Protein AF-A0A9E5L2V9-F1 (afdb_mo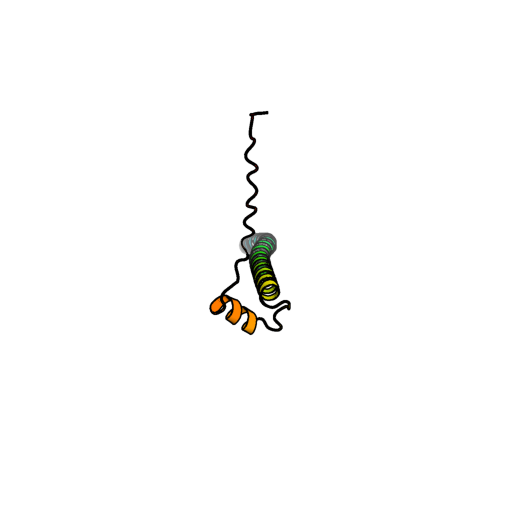nomer)

Sequence (99 aa):
MSARNILIIRIILGIVSILLAYSIYRIIMEPIEYERIKIERYEKVIENLDLLREAQLTHKEAYGYYASDIDYLEDFIAYDSVNVVVRKDSSFSYYNRLY

Structure (mmCIF, N/CA/C/O backbone):
data_AF-A0A9E5L2V9-F1
#
_entry.id   AF-A0A9E5L2V9-F1
#
loop_
_atom_site.group_PDB
_atom_site.id
_atom_site.type_symbol
_atom_site.label_atom_id
_atom_site.label_alt_id
_atom_site.label_comp_id
_atom_site.label_asym_id
_atom_site.label_entity_id
_atom_site.label_seq_id
_atom_site.pdbx_PDB_ins_code
_atom_site.Cartn_x
_atom_site.Cartn_y
_atom_site.Cartn_z
_atom_site.occupancy
_atom_site.B_iso_or_equiv
_atom_site.auth_seq_id
_atom_site.auth_comp_id
_atom_site.auth_asym_id
_atom_site.auth_atom_id
_atom_site.pdbx_PDB_model_num
ATOM 1 N N . MET A 1 1 ? 34.583 -8.068 -46.143 1.00 63.09 1 MET A N 1
ATOM 2 C CA . MET A 1 1 ? 33.189 -7.687 -45.805 1.00 63.09 1 MET A CA 1
ATOM 3 C C . MET A 1 1 ? 32.814 -6.447 -46.604 1.00 63.09 1 MET A C 1
ATOM 5 O O . MET A 1 1 ? 33.591 -5.505 -46.607 1.00 63.09 1 MET A O 1
ATOM 9 N N . SER A 1 2 ? 31.681 -6.451 -47.312 1.00 80.38 2 SER A N 1
ATOM 10 C CA . SER A 1 2 ? 31.219 -5.286 -48.089 1.00 80.38 2 SER A CA 1
ATOM 11 C C . SER A 1 2 ? 30.715 -4.167 -47.165 1.00 80.38 2 SER A C 1
ATOM 13 O O . SER A 1 2 ? 30.138 -4.459 -46.115 1.00 80.38 2 SER A O 1
ATOM 15 N N . ALA A 1 3 ? 30.882 -2.901 -47.569 1.00 84.81 3 ALA A N 1
ATOM 16 C CA . ALA A 1 3 ? 30.433 -1.714 -46.827 1.00 84.81 3 ALA A CA 1
ATOM 17 C C . ALA A 1 3 ? 28.943 -1.772 -46.427 1.00 84.81 3 ALA A C 1
ATOM 19 O O . ALA A 1 3 ? 28.565 -1.321 -45.347 1.00 84.81 3 ALA A O 1
ATOM 20 N N . ARG A 1 4 ? 28.110 -2.424 -47.249 1.00 87.88 4 ARG A N 1
ATOM 21 C CA . ARG A 1 4 ? 26.688 -2.667 -46.965 1.00 87.88 4 ARG A CA 1
ATOM 22 C C . ARG A 1 4 ? 26.468 -3.517 -45.708 1.00 87.88 4 ARG A C 1
ATOM 24 O O . ARG A 1 4 ? 25.596 -3.208 -44.905 1.00 87.88 4 ARG A O 1
ATOM 31 N N . ASN A 1 5 ? 27.277 -4.556 -45.503 1.00 90.81 5 ASN A N 1
ATOM 32 C CA . ASN A 1 5 ? 27.132 -5.457 -44.355 1.00 90.81 5 ASN A CA 1
ATOM 33 C C . ASN A 1 5 ? 27.540 -4.754 -43.051 1.00 90.81 5 ASN A C 1
ATOM 35 O O . ASN A 1 5 ? 26.937 -4.986 -42.009 1.00 90.81 5 ASN A O 1
ATOM 39 N N . ILE A 1 6 ? 28.529 -3.857 -43.118 1.00 91.69 6 ILE A N 1
ATOM 40 C CA . ILE A 1 6 ? 28.977 -3.057 -41.969 1.00 91.69 6 ILE A CA 1
ATOM 41 C C . ILE A 1 6 ? 27.886 -2.063 -41.543 1.00 91.69 6 ILE A C 1
ATOM 43 O O . ILE A 1 6 ? 27.651 -1.897 -40.348 1.00 91.69 6 ILE A O 1
ATOM 47 N N . LEU A 1 7 ? 27.184 -1.438 -42.497 1.00 92.25 7 LEU A N 1
ATOM 48 C CA . LEU A 1 7 ? 26.057 -0.543 -42.201 1.00 92.25 7 LEU A CA 1
ATOM 49 C C . LEU A 1 7 ? 24.910 -1.264 -41.484 1.00 92.25 7 LEU A C 1
ATOM 51 O O . LEU A 1 7 ? 24.420 -0.768 -40.473 1.00 92.25 7 LEU A O 1
ATOM 55 N N . ILE A 1 8 ? 24.524 -2.449 -41.962 1.00 93.81 8 ILE A N 1
ATOM 56 C CA . ILE A 1 8 ? 23.441 -3.239 -41.357 1.00 93.81 8 ILE A CA 1
ATOM 57 C C . ILE A 1 8 ? 23.785 -3.621 -39.911 1.00 93.81 8 ILE A C 1
ATOM 59 O O . ILE A 1 8 ? 22.967 -3.433 -39.014 1.00 93.81 8 ILE A O 1
ATOM 63 N N . ILE A 1 9 ? 25.015 -4.086 -39.664 1.00 94.38 9 ILE A N 1
ATOM 64 C CA . ILE A 1 9 ? 25.469 -4.454 -38.314 1.00 94.38 9 ILE A CA 1
ATOM 65 C C . ILE A 1 9 ? 25.430 -3.247 -37.367 1.00 94.38 9 ILE A C 1
ATOM 67 O O . ILE A 1 9 ? 24.975 -3.383 -36.236 1.00 94.38 9 ILE A O 1
ATOM 71 N N . ARG A 1 10 ? 25.852 -2.057 -37.820 1.00 94.25 10 ARG A N 1
ATOM 72 C CA . ARG A 1 10 ? 25.812 -0.828 -37.005 1.00 94.25 10 ARG A CA 1
ATOM 73 C C . ARG A 1 10 ? 24.390 -0.429 -36.619 1.00 94.25 10 ARG A C 1
ATOM 75 O O . ARG A 1 10 ? 24.162 -0.059 -35.473 1.00 94.25 10 ARG A O 1
ATOM 82 N N . ILE A 1 11 ? 23.448 -0.522 -37.557 1.00 95.50 11 ILE A N 1
ATOM 83 C CA . ILE A 1 11 ? 22.037 -0.198 -37.304 1.00 95.50 11 ILE A CA 1
ATOM 84 C C . ILE A 1 11 ? 21.445 -1.176 -36.284 1.00 95.50 11 ILE A C 1
ATOM 86 O O . ILE A 1 11 ? 20.825 -0.745 -35.315 1.00 95.50 11 ILE A O 1
ATOM 90 N N . ILE A 1 12 ? 21.688 -2.478 -36.458 1.00 96.56 12 ILE A N 1
ATOM 91 C CA . ILE A 1 12 ? 21.207 -3.505 -35.525 1.00 96.56 12 ILE 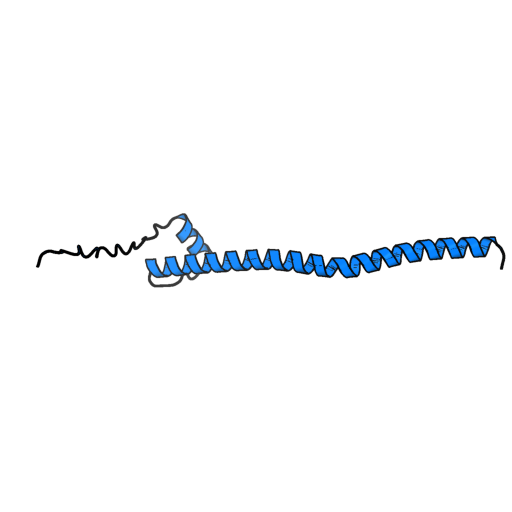A CA 1
ATOM 92 C C . ILE A 1 12 ? 21.804 -3.292 -34.132 1.00 96.56 12 ILE A C 1
ATOM 94 O O . ILE A 1 12 ? 21.060 -3.286 -33.154 1.00 96.56 12 ILE A O 1
ATOM 98 N N . LEU A 1 13 ? 23.116 -3.052 -34.026 1.00 95.31 13 LEU A N 1
ATOM 99 C CA . LEU A 1 13 ? 23.746 -2.757 -32.736 1.00 95.31 13 LEU A CA 1
ATOM 100 C C . LEU A 1 13 ? 23.151 -1.508 -32.077 1.00 95.31 13 LEU A C 1
ATOM 102 O O . LEU A 1 13 ? 22.951 -1.500 -30.865 1.00 95.31 13 LEU A O 1
ATOM 106 N N . GLY A 1 14 ? 22.853 -0.467 -32.858 1.00 96.31 14 GLY A N 1
ATOM 107 C CA . GLY A 1 14 ? 22.213 0.747 -32.353 1.00 96.31 14 GLY A CA 1
ATOM 108 C C . GLY A 1 14 ? 20.837 0.466 -31.748 1.00 96.31 14 GLY A C 1
ATOM 109 O O . GLY A 1 14 ? 20.558 0.894 -30.631 1.00 96.31 14 GLY A O 1
ATOM 110 N N . ILE A 1 15 ? 20.009 -0.317 -32.443 1.00 96.94 15 ILE A N 1
ATOM 111 C CA . ILE A 1 15 ? 18.679 -0.711 -31.955 1.00 96.94 15 ILE A CA 1
ATOM 112 C C . ILE A 1 15 ? 18.797 -1.554 -30.680 1.00 96.94 15 ILE A C 1
ATOM 114 O O . ILE A 1 15 ? 18.114 -1.278 -29.695 1.00 96.94 15 ILE A O 1
ATOM 118 N N . VAL A 1 16 ? 19.693 -2.546 -30.667 1.00 97.50 16 VAL A N 1
ATOM 119 C CA . VAL A 1 16 ? 19.929 -3.395 -29.488 1.00 97.50 16 VAL A CA 1
ATOM 120 C C . VAL A 1 16 ? 20.398 -2.560 -28.295 1.00 97.50 16 VAL A C 1
ATOM 122 O O . VAL A 1 16 ? 19.914 -2.763 -27.186 1.00 97.50 16 VAL A O 1
ATOM 125 N N . SER A 1 17 ? 21.276 -1.579 -28.511 1.00 96.38 17 SER A N 1
ATOM 126 C CA . SER A 1 17 ? 21.747 -0.676 -27.456 1.00 96.38 17 SER A CA 1
ATOM 127 C C . SER A 1 17 ? 20.599 0.111 -26.809 1.00 96.38 17 SER A C 1
ATOM 129 O O . SER A 1 17 ? 20.494 0.160 -25.585 1.00 96.38 17 SER A O 1
ATOM 131 N N . ILE A 1 18 ? 19.680 0.656 -27.616 1.00 97.12 18 ILE A N 1
ATOM 132 C CA . ILE A 1 18 ? 18.504 1.386 -27.115 1.00 97.12 18 ILE A CA 1
ATOM 133 C C . ILE A 1 18 ? 17.579 0.458 -26.312 1.00 97.12 18 ILE A C 1
ATOM 135 O O . ILE A 1 18 ? 17.115 0.828 -25.233 1.00 97.12 18 ILE A O 1
ATOM 139 N N . LEU A 1 19 ? 17.339 -0.764 -26.799 1.00 97.56 19 LEU A N 1
ATOM 140 C CA . LEU A 1 19 ? 16.516 -1.755 -26.096 1.00 97.56 19 LEU A CA 1
ATOM 141 C C . LEU A 1 19 ? 17.120 -2.170 -24.749 1.00 97.56 19 LEU A C 1
ATOM 143 O O . LEU A 1 19 ? 16.394 -2.315 -23.762 1.00 97.56 19 LEU A O 1
ATOM 147 N N . LEU A 1 20 ? 18.442 -2.334 -24.692 1.00 96.56 20 LEU A N 1
ATOM 148 C CA . LEU A 1 20 ? 19.151 -2.648 -23.454 1.00 96.56 20 LEU A CA 1
ATOM 149 C C . LEU A 1 20 ? 19.099 -1.475 -22.471 1.00 96.56 20 LEU A C 1
ATOM 151 O O . LEU A 1 20 ? 18.826 -1.693 -21.293 1.00 96.56 20 LEU A O 1
ATOM 155 N 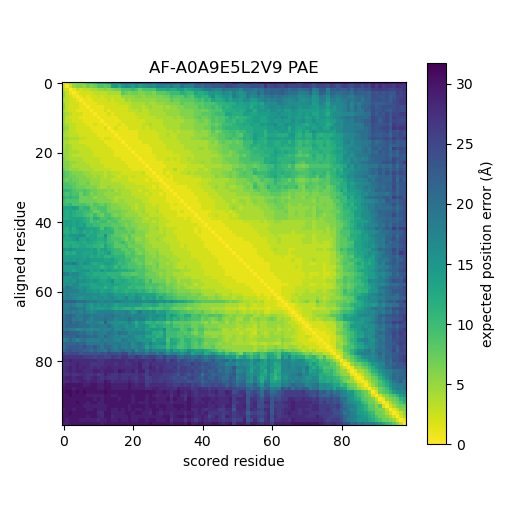N . ALA A 1 21 ? 19.271 -0.237 -22.943 1.00 96.94 21 ALA A N 1
ATOM 156 C CA . ALA A 1 21 ? 19.138 0.953 -22.104 1.00 96.94 21 ALA A CA 1
ATOM 157 C C . ALA A 1 21 ? 17.737 1.057 -21.474 1.00 96.94 21 ALA A C 1
ATOM 159 O O . ALA A 1 21 ? 17.617 1.280 -20.269 1.00 96.94 21 ALA A O 1
ATOM 160 N N . TYR A 1 22 ? 16.681 0.818 -22.259 1.00 96.75 22 TYR A N 1
ATOM 161 C CA . TYR A 1 22 ? 15.310 0.780 -21.742 1.00 96.75 22 TYR A CA 1
ATOM 162 C C . TYR A 1 22 ? 15.100 -0.357 -20.731 1.00 96.75 22 TYR A C 1
ATOM 164 O O . TYR A 1 22 ? 14.489 -0.154 -19.682 1.00 96.75 22 TYR A O 1
ATOM 172 N N . SER A 1 23 ? 15.644 -1.543 -21.013 1.00 96.12 23 SER A N 1
ATOM 173 C CA . SER A 1 23 ? 15.559 -2.694 -20.106 1.00 96.12 23 SER A CA 1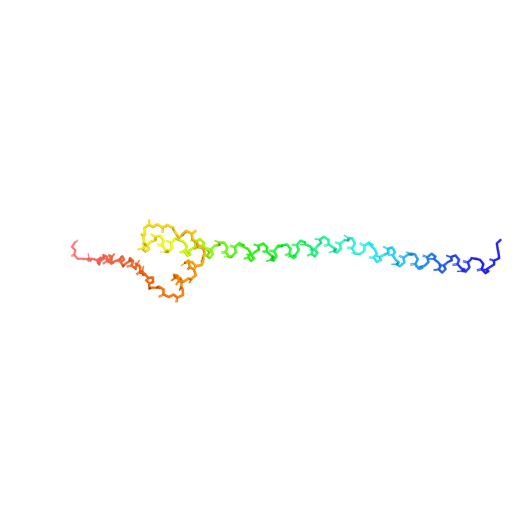
ATOM 174 C C . SER A 1 23 ? 16.212 -2.406 -18.750 1.00 96.12 23 SER A C 1
ATOM 176 O O . SER A 1 23 ? 15.616 -2.696 -17.717 1.00 96.12 23 SER A O 1
ATOM 178 N N . ILE A 1 24 ? 17.394 -1.781 -18.737 1.00 95.19 24 ILE A N 1
ATOM 179 C CA . ILE A 1 24 ? 18.092 -1.397 -17.499 1.00 95.19 24 ILE A CA 1
ATOM 180 C C . ILE A 1 24 ? 17.274 -0.370 -16.711 1.00 95.19 24 ILE A C 1
ATOM 182 O O . ILE A 1 24 ? 17.092 -0.535 -15.506 1.00 95.19 24 ILE A O 1
ATOM 186 N N . TYR A 1 25 ? 16.744 0.656 -17.386 1.00 95.56 25 TYR A N 1
ATOM 187 C CA . TYR A 1 25 ? 15.880 1.650 -16.746 1.00 95.56 25 TYR A CA 1
ATOM 188 C C . TYR A 1 25 ? 14.683 0.988 -16.056 1.00 95.56 25 TYR A C 1
ATOM 190 O O . TYR A 1 25 ? 14.412 1.259 -14.887 1.00 95.56 25 TYR A O 1
ATOM 198 N N . ARG A 1 26 ? 14.001 0.074 -16.755 1.00 95.25 26 ARG A N 1
ATOM 199 C CA . ARG A 1 26 ? 12.842 -0.632 -16.207 1.00 95.25 26 ARG A CA 1
ATOM 200 C C . ARG A 1 26 ? 13.206 -1.485 -14.992 1.00 95.25 26 ARG A C 1
ATOM 202 O O . ARG A 1 26 ? 12.507 -1.404 -13.992 1.00 95.25 26 ARG A O 1
ATOM 209 N N . ILE A 1 27 ? 14.296 -2.252 -15.059 1.00 94.31 27 ILE A N 1
ATOM 210 C CA . ILE A 1 27 ? 14.749 -3.113 -13.952 1.00 94.31 27 ILE A CA 1
ATOM 211 C C . ILE A 1 27 ? 15.015 -2.301 -12.679 1.00 94.31 27 ILE A C 1
ATOM 213 O O . ILE A 1 27 ? 14.731 -2.780 -11.587 1.00 94.31 27 ILE A O 1
ATOM 217 N N . ILE A 1 28 ? 15.543 -1.081 -12.805 1.00 92.44 28 ILE A N 1
ATOM 218 C CA . ILE A 1 28 ? 15.798 -0.203 -11.655 1.00 92.44 28 ILE A CA 1
ATOM 219 C C . ILE A 1 28 ? 14.499 0.440 -11.152 1.00 92.44 28 ILE A C 1
ATOM 221 O O . ILE A 1 28 ? 14.291 0.532 -9.947 1.00 92.44 28 ILE A O 1
ATOM 225 N N . MET A 1 29 ? 13.624 0.887 -12.056 1.00 94.31 29 MET A N 1
ATOM 226 C CA . MET A 1 29 ? 12.410 1.621 -11.686 1.00 94.31 29 MET A CA 1
ATOM 227 C C . MET A 1 29 ? 11.313 0.723 -11.092 1.00 94.31 29 MET A C 1
ATOM 229 O O . MET A 1 29 ? 10.579 1.144 -10.203 1.00 94.31 29 MET A O 1
ATOM 233 N N . GLU A 1 30 ? 11.197 -0.516 -11.566 1.00 93.75 30 GLU A N 1
ATOM 234 C CA . GLU A 1 30 ? 10.174 -1.474 -11.137 1.00 93.75 30 GLU A CA 1
ATOM 235 C C . GLU A 1 30 ? 10.159 -1.751 -9.617 1.00 93.75 30 GLU A C 1
ATOM 237 O O . GLU A 1 30 ? 9.089 -1.617 -9.017 1.00 93.75 30 GLU A O 1
ATOM 242 N N . PRO A 1 31 ? 11.286 -2.068 -8.945 1.00 92.69 31 PRO A N 1
ATOM 243 C CA . PRO A 1 31 ? 11.288 -2.265 -7.495 1.00 92.69 31 PRO A CA 1
ATOM 244 C C . PRO A 1 31 ? 10.965 -0.981 -6.722 1.00 92.69 31 PRO A C 1
ATOM 246 O O . PRO A 1 31 ? 10.276 -1.053 -5.710 1.00 92.69 31 PRO A O 1
ATOM 249 N N . ILE A 1 32 ? 11.398 0.188 -7.211 1.00 91.50 32 ILE A N 1
ATOM 250 C CA . ILE A 1 32 ? 11.128 1.487 -6.570 1.00 91.50 32 ILE A CA 1
ATOM 251 C C . ILE A 1 32 ? 9.622 1.763 -6.554 1.00 91.50 32 ILE A C 1
ATOM 253 O O . ILE A 1 32 ? 9.050 2.116 -5.523 1.00 91.50 32 ILE A O 1
ATOM 257 N N . GLU A 1 33 ? 8.963 1.567 -7.694 1.00 92.88 33 GLU A N 1
ATOM 258 C CA . GLU A 1 33 ? 7.521 1.773 -7.804 1.00 92.88 33 GLU A CA 1
ATOM 259 C C . GLU A 1 33 ? 6.741 0.733 -6.989 1.00 92.88 33 GLU A C 1
ATOM 261 O O . GLU A 1 33 ? 5.748 1.065 -6.338 1.00 92.88 33 GLU A O 1
ATOM 266 N N . TYR A 1 34 ? 7.217 -0.515 -6.954 1.00 92.88 34 TYR A N 1
ATOM 267 C CA . TYR A 1 34 ? 6.627 -1.552 -6.115 1.00 92.88 34 TYR A CA 1
ATOM 268 C C . TYR A 1 34 ? 6.710 -1.207 -4.624 1.00 92.88 34 TYR A C 1
ATOM 270 O O . TYR A 1 34 ? 5.714 -1.346 -3.914 1.00 92.88 34 TYR A O 1
ATOM 278 N N . GLU A 1 35 ? 7.859 -0.731 -4.141 1.00 93.19 35 GLU A N 1
ATOM 279 C CA . GLU A 1 35 ? 8.016 -0.293 -2.752 1.00 93.19 35 GLU A CA 1
ATOM 280 C C . GLU A 1 35 ? 7.108 0.891 -2.421 1.00 93.19 35 GLU A C 1
ATOM 282 O O . GLU A 1 35 ? 6.438 0.866 -1.389 1.00 93.19 35 GLU A O 1
ATOM 287 N N . ARG A 1 36 ? 7.001 1.878 -3.318 1.00 92.12 36 ARG A N 1
ATOM 288 C CA . ARG A 1 36 ? 6.102 3.027 -3.146 1.00 92.12 36 ARG A CA 1
ATOM 289 C C . ARG A 1 36 ? 4.643 2.588 -2.998 1.00 92.12 36 ARG A C 1
ATOM 291 O O . ARG A 1 36 ? 3.973 2.975 -2.044 1.00 92.12 36 ARG A O 1
ATOM 298 N N . ILE A 1 37 ? 4.166 1.739 -3.911 1.00 93.12 37 ILE A N 1
ATOM 299 C CA . ILE A 1 37 ? 2.798 1.199 -3.878 1.00 93.12 37 ILE A CA 1
ATOM 300 C C . ILE A 1 37 ? 2.587 0.331 -2.635 1.00 93.12 37 ILE A C 1
ATOM 302 O O . ILE A 1 37 ? 1.503 0.330 -2.049 1.00 93.12 37 ILE A O 1
ATOM 306 N N . LYS A 1 38 ? 3.604 -0.434 -2.231 1.00 93.00 38 LYS A N 1
ATOM 307 C CA . LYS A 1 38 ? 3.550 -1.250 -1.022 1.00 93.00 38 LYS A CA 1
ATOM 308 C C . LYS A 1 38 ? 3.350 -0.364 0.203 1.00 93.00 38 LYS A C 1
ATOM 310 O O . LYS A 1 38 ? 2.427 -0.629 0.958 1.00 93.00 38 LYS A O 1
ATOM 315 N N . ILE A 1 39 ? 4.154 0.682 0.382 1.00 93.25 39 ILE A N 1
ATOM 316 C CA . ILE A 1 39 ? 4.029 1.604 1.521 1.00 93.25 39 ILE A CA 1
ATOM 317 C C . ILE A 1 39 ? 2.614 2.191 1.574 1.00 93.25 39 ILE A C 1
ATOM 319 O O . ILE A 1 39 ? 1.940 2.035 2.587 1.00 93.25 39 ILE A O 1
ATOM 323 N N . GLU A 1 40 ? 2.118 2.722 0.455 1.00 93.25 40 GLU A N 1
ATOM 324 C CA . GLU A 1 40 ? 0.776 3.317 0.356 1.00 93.25 40 GLU A CA 1
ATOM 325 C C . GLU A 1 40 ? -0.342 2.334 0.760 1.00 93.25 40 GLU A C 1
ATOM 327 O O . GLU A 1 40 ? -1.265 2.669 1.504 1.00 93.25 40 GLU A O 1
ATOM 332 N N . ARG A 1 41 ? -0.258 1.073 0.315 1.00 93.56 41 ARG A N 1
ATOM 333 C CA . ARG A 1 41 ? -1.240 0.042 0.693 1.00 93.56 41 ARG A CA 1
ATOM 334 C C . ARG A 1 41 ? -1.127 -0.365 2.156 1.00 93.56 41 ARG A C 1
ATOM 336 O O . ARG A 1 41 ? -2.149 -0.632 2.780 1.00 93.56 41 ARG A O 1
ATOM 343 N N . TYR A 1 42 ? 0.091 -0.462 2.680 1.00 93.75 42 TYR A N 1
ATOM 344 C CA . TYR A 1 42 ? 0.318 -0.841 4.071 1.00 93.75 42 TYR A CA 1
ATOM 345 C C . TYR A 1 42 ? -0.189 0.240 5.022 1.00 93.75 42 TYR A C 1
ATOM 347 O O . TYR A 1 42 ? -0.861 -0.105 5.987 1.00 93.75 42 TYR A O 1
ATOM 355 N N . GLU A 1 43 ? 0.052 1.518 4.72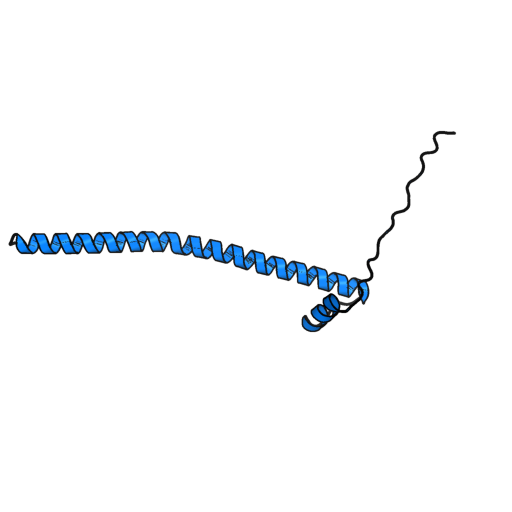4 1.00 94.62 43 GLU A N 1
ATOM 356 C CA . GLU A 1 43 ? -0.483 2.644 5.499 1.00 94.62 43 GLU A CA 1
ATOM 357 C C . GLU A 1 43 ? -2.009 2.581 5.588 1.00 94.62 43 GLU A C 1
ATOM 359 O O . GLU A 1 43 ? -2.559 2.594 6.686 1.00 94.62 43 GLU A O 1
ATOM 364 N N . LYS A 1 44 ? -2.690 2.374 4.455 1.00 94.44 44 LYS A N 1
ATOM 365 C CA . LYS A 1 44 ? -4.152 2.232 4.430 1.00 94.44 44 LYS A CA 1
ATOM 366 C C . LYS A 1 44 ? -4.660 1.038 5.245 1.00 94.44 44 LYS A C 1
ATOM 368 O O . LYS A 1 44 ? -5.710 1.111 5.877 1.00 94.44 44 LYS A O 1
ATOM 373 N N . VAL A 1 45 ? -3.950 -0.090 5.215 1.00 94.44 45 VAL A N 1
ATOM 374 C CA . VAL A 1 45 ? -4.324 -1.267 6.017 1.00 94.44 45 VAL A CA 1
ATOM 375 C C . VAL A 1 45 ? -4.111 -1.000 7.505 1.00 94.44 45 VAL A C 1
ATOM 377 O O . VAL A 1 45 ? -4.960 -1.387 8.301 1.00 94.44 45 VAL A O 1
ATOM 380 N N . ILE A 1 46 ? -3.016 -0.337 7.880 1.00 94.06 46 ILE A N 1
ATOM 381 C CA . ILE A 1 46 ? -2.734 0.038 9.271 1.00 94.06 46 ILE A CA 1
ATOM 382 C C . ILE A 1 46 ? -3.823 0.977 9.793 1.00 94.06 46 ILE A C 1
ATOM 384 O O . ILE A 1 46 ? -4.406 0.684 10.829 1.00 94.06 46 ILE A O 1
ATOM 388 N N . GLU A 1 47 ? -4.168 2.022 9.038 1.00 94.88 47 GLU A N 1
ATOM 389 C CA . GLU A 1 47 ? -5.241 2.958 9.396 1.00 94.88 47 GLU A CA 1
ATOM 390 C C . GLU A 1 47 ? -6.573 2.230 9.631 1.00 94.88 47 GLU A C 1
ATOM 392 O O . GLU A 1 47 ? -7.222 2.421 10.657 1.00 94.88 47 GLU A O 1
ATOM 397 N N . ASN A 1 48 ? -6.951 1.316 8.732 1.00 91.06 48 ASN A N 1
ATOM 398 C CA . ASN A 1 48 ? -8.168 0.522 8.898 1.00 91.06 48 ASN A CA 1
ATOM 399 C C . ASN A 1 48 ? -8.129 -0.375 10.148 1.00 91.06 48 ASN A C 1
ATOM 401 O O . ASN A 1 48 ? -9.153 -0.563 10.803 1.00 91.06 48 ASN A O 1
ATOM 405 N N . LEU A 1 49 ? -6.970 -0.956 10.474 1.00 93.44 49 LEU A N 1
ATOM 406 C CA . LEU A 1 49 ? -6.805 -1.790 11.668 1.00 93.44 49 LEU A CA 1
ATOM 407 C C . LEU A 1 49 ? -6.862 -0.963 12.957 1.00 93.44 49 LEU A C 1
ATOM 409 O O . LEU A 1 49 ? -7.428 -1.433 13.946 1.00 93.44 49 LEU A O 1
ATOM 413 N N . ASP A 1 50 ? -6.316 0.251 12.944 1.00 93.56 50 ASP A N 1
ATOM 414 C CA . ASP A 1 50 ? -6.387 1.177 14.073 1.00 93.56 50 ASP A CA 1
ATOM 415 C C . ASP A 1 50 ? -7.831 1.641 14.309 1.00 93.56 50 ASP A C 1
ATOM 417 O O . ASP A 1 50 ? -8.325 1.543 15.433 1.00 93.56 50 ASP A O 1
ATOM 421 N N . LEU A 1 51 ? -8.560 2.010 13.249 1.00 89.50 51 LEU A N 1
ATOM 422 C CA . LEU A 1 51 ? -9.988 2.343 13.332 1.00 89.50 51 LEU A CA 1
ATOM 423 C C . LEU A 1 51 ? -10.822 1.171 13.865 1.00 89.50 51 LEU A C 1
ATOM 425 O O . LEU A 1 51 ? -11.661 1.345 14.750 1.00 89.50 51 LEU A O 1
ATOM 429 N N . LEU A 1 52 ? -10.566 -0.045 13.370 1.00 90.88 52 LEU A N 1
ATOM 430 C CA . LEU A 1 52 ? -11.245 -1.250 13.844 1.00 90.88 52 LEU A CA 1
ATOM 431 C C . LEU A 1 52 ? -10.974 -1.496 15.335 1.00 90.88 52 LEU A C 1
ATOM 433 O O . LEU A 1 52 ? -11.879 -1.865 16.085 1.00 90.88 52 LEU A O 1
ATOM 437 N N . ARG A 1 53 ? -9.729 -1.289 15.775 1.00 91.06 53 ARG A N 1
ATOM 438 C CA . ARG A 1 53 ? -9.339 -1.418 17.179 1.00 91.06 53 ARG A CA 1
ATOM 439 C C . ARG A 1 53 ? -10.071 -0.407 18.054 1.00 91.06 53 ARG A C 1
ATOM 441 O O . ARG A 1 53 ? -10.565 -0.796 19.110 1.00 91.06 53 ARG A O 1
ATOM 448 N N . GLU A 1 54 ? -10.121 0.858 17.650 1.00 90.38 54 GLU A N 1
ATOM 449 C CA . GLU A 1 54 ? -10.827 1.904 18.394 1.00 90.38 54 GLU A CA 1
ATOM 450 C C . GLU A 1 54 ? -12.315 1.583 18.515 1.00 90.38 54 GLU A C 1
ATOM 452 O O . GLU A 1 54 ? -12.839 1.545 19.627 1.00 90.38 54 GLU A O 1
ATOM 457 N N . ALA A 1 55 ? -12.964 1.214 17.410 1.00 88.38 55 ALA A N 1
ATOM 458 C CA . ALA A 1 55 ? -14.367 0.819 17.410 1.00 88.38 55 ALA A CA 1
ATOM 459 C C . ALA A 1 55 ? -14.646 -0.364 18.355 1.00 88.38 55 ALA A C 1
ATOM 461 O O . ALA A 1 55 ? -15.596 -0.336 19.139 1.00 88.38 55 ALA A O 1
ATOM 462 N N . GLN A 1 56 ? -13.790 -1.389 18.339 1.00 89.38 56 GLN A N 1
ATOM 463 C CA . GLN A 1 56 ? -13.897 -2.542 19.237 1.00 89.38 56 GLN A CA 1
ATOM 464 C C . GLN A 1 56 ? -13.691 -2.172 20.713 1.00 89.38 56 GLN A C 1
ATOM 466 O O . GLN A 1 56 ? -14.351 -2.733 21.592 1.00 89.38 56 GLN A O 1
ATOM 471 N N . LEU A 1 57 ? -12.784 -1.236 21.012 1.00 90.62 57 LEU A N 1
ATOM 472 C CA . LEU A 1 57 ? -12.597 -0.722 22.370 1.00 90.62 57 LEU A CA 1
ATOM 473 C C . LEU A 1 57 ? -13.830 0.051 22.838 1.00 90.62 57 LEU A C 1
ATOM 475 O O . LEU A 1 57 ? -14.317 -0.224 23.930 1.00 90.62 57 LEU A O 1
ATOM 479 N N . THR A 1 58 ? -14.381 0.931 22.002 1.00 86.75 58 THR A N 1
ATOM 480 C CA . THR A 1 58 ? -15.609 1.676 22.304 1.00 86.75 58 THR A CA 1
ATOM 481 C C . THR A 1 58 ? -16.800 0.744 22.527 1.00 86.75 58 THR A C 1
ATOM 483 O O . THR A 1 58 ? -17.531 0.904 23.503 1.00 86.75 58 THR A O 1
ATOM 486 N N . HIS A 1 59 ? -16.965 -0.285 21.689 1.00 87.81 59 HIS A N 1
ATOM 487 C CA . HIS A 1 59 ? -18.003 -1.298 21.884 1.00 87.81 59 HIS A CA 1
ATOM 488 C C . HIS A 1 59 ? -17.839 -2.016 23.232 1.00 87.81 59 HIS A C 1
ATOM 490 O O . HIS A 1 59 ? -18.797 -2.191 23.986 1.00 87.81 59 HIS A O 1
ATOM 496 N N . LYS A 1 60 ?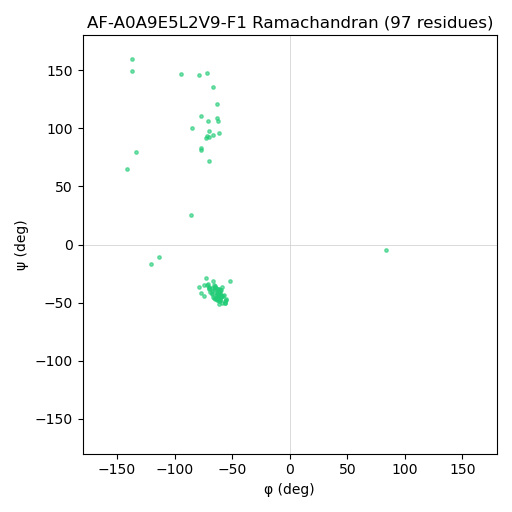 -16.606 -2.393 23.585 1.00 87.69 60 LYS A N 1
ATOM 497 C CA . LYS A 1 60 ? -16.316 -3.014 24.880 1.00 87.69 60 LYS A CA 1
ATOM 498 C C . LYS A 1 60 ? -16.559 -2.076 26.059 1.00 87.69 60 LYS A C 1
ATOM 500 O O . LYS A 1 60 ? -16.987 -2.550 27.106 1.00 87.69 60 LYS A O 1
ATOM 505 N N . GLU A 1 61 ? -16.290 -0.784 25.928 1.00 86.25 61 GLU A N 1
ATOM 506 C CA . GLU A 1 61 ? -16.600 0.197 26.973 1.00 86.25 61 GLU A CA 1
ATOM 507 C C . GLU A 1 61 ? -18.111 0.346 27.187 1.00 86.25 61 GLU A C 1
ATOM 509 O O . GLU A 1 61 ? -18.552 0.460 28.330 1.00 86.25 61 GLU A O 1
ATOM 514 N N . ALA A 1 62 ? -18.904 0.280 26.114 1.00 83.12 62 ALA A N 1
ATOM 515 C CA . ALA A 1 62 ? -20.361 0.367 26.183 1.00 83.12 62 ALA A CA 1
ATOM 516 C C . ALA A 1 62 ? -21.018 -0.915 26.733 1.00 83.12 62 ALA A C 1
ATOM 518 O O . ALA A 1 62 ? -21.905 -0.835 27.583 1.00 83.12 62 ALA A O 1
ATOM 519 N N . TYR A 1 63 ? -20.572 -2.091 26.279 1.00 84.94 63 TYR A N 1
ATOM 520 C CA . TYR A 1 63 ? -21.260 -3.369 26.516 1.00 84.94 63 TYR A CA 1
ATOM 521 C C . TYR A 1 63 ? -20.496 -4.363 27.404 1.00 84.94 63 TYR A C 1
ATOM 523 O O . TYR A 1 63 ? -21.052 -5.371 27.838 1.00 84.94 63 TYR A O 1
ATOM 531 N N . GLY A 1 64 ? -19.220 -4.109 27.697 1.00 85.12 64 GLY A N 1
ATOM 532 C CA . GLY A 1 64 ? -18.359 -4.976 28.512 1.00 85.12 64 GLY A CA 1
ATOM 533 C C . GLY A 1 64 ? -17.704 -6.141 27.756 1.00 85.12 64 GLY A C 1
ATOM 534 O O . GLY A 1 64 ? -16.870 -6.843 28.332 1.00 85.12 64 GLY A O 1
ATOM 535 N N . TYR A 1 65 ? -18.023 -6.343 26.474 1.00 86.56 65 TYR A N 1
ATOM 536 C CA . TYR A 1 65 ? -17.465 -7.398 25.619 1.00 86.56 65 TYR A CA 1
ATOM 537 C C . TYR A 1 65 ? -17.112 -6.875 24.216 1.00 86.56 65 TYR A C 1
ATOM 539 O O . TYR A 1 65 ? -17.603 -5.835 23.784 1.00 86.56 65 TYR A O 1
ATOM 547 N N . TYR A 1 66 ? -16.234 -7.586 23.504 1.00 87.81 66 TYR A N 1
ATOM 548 C CA . TYR A 1 66 ? -15.873 -7.261 22.117 1.00 87.81 66 TYR A CA 1
ATOM 549 C C . TYR A 1 66 ? -16.944 -7.752 21.138 1.00 87.81 66 TYR A C 1
ATOM 551 O O . TYR A 1 66 ? -17.536 -8.808 21.364 1.00 87.81 66 TYR A O 1
ATOM 559 N N . ALA A 1 67 ? -17.166 -7.015 20.051 1.00 86.62 67 ALA A N 1
ATOM 560 C CA . ALA A 1 67 ? -18.092 -7.416 18.996 1.00 86.62 67 ALA A CA 1
ATOM 561 C C . ALA A 1 67 ? -17.565 -8.664 18.267 1.00 86.62 67 ALA A C 1
ATOM 563 O O . ALA A 1 67 ? -16.377 -8.736 17.941 1.00 86.62 67 ALA A O 1
ATOM 564 N N . SER A 1 68 ? -18.443 -9.641 18.018 1.00 84.38 68 SER A N 1
ATOM 565 C CA . SER A 1 68 ? -18.095 -10.906 17.355 1.00 84.38 68 SER A CA 1
ATOM 566 C C . SER A 1 68 ? -17.839 -10.752 15.858 1.00 84.38 68 SER A C 1
ATOM 568 O O . SER A 1 68 ? -17.039 -11.503 15.307 1.00 84.38 68 SER A O 1
ATOM 570 N N . ASP A 1 69 ? -18.485 -9.770 15.227 1.00 85.94 69 ASP A N 1
ATOM 571 C CA . ASP A 1 69 ? -18.519 -9.593 13.778 1.00 85.94 69 ASP A CA 1
ATOM 572 C C . ASP A 1 69 ? -18.333 -8.120 13.401 1.00 85.94 69 ASP A C 1
ATOM 574 O O . ASP A 1 69 ? -18.723 -7.215 14.143 1.00 85.94 69 ASP A O 1
ATOM 578 N N . ILE A 1 70 ? -17.727 -7.884 12.234 1.00 80.50 70 ILE A N 1
ATOM 579 C CA . ILE A 1 70 ? -17.458 -6.531 11.724 1.00 80.50 70 ILE A CA 1
ATOM 580 C C . ILE A 1 70 ? -18.760 -5.841 11.305 1.00 80.50 70 ILE A C 1
ATOM 582 O O . ILE A 1 70 ? -18.915 -4.661 11.589 1.00 80.50 70 ILE A O 1
ATOM 586 N N . ASP A 1 71 ? -19.712 -6.573 10.722 1.00 81.19 71 ASP A N 1
ATOM 587 C CA . ASP A 1 71 ? -21.005 -6.019 10.292 1.00 81.19 71 ASP A CA 1
ATOM 588 C C . ASP A 1 71 ? -21.787 -5.446 11.486 1.00 81.19 71 ASP A C 1
ATOM 590 O O . ASP A 1 71 ? -22.304 -4.334 11.448 1.00 81.19 71 ASP A O 1
ATOM 594 N N . TYR A 1 72 ? -21.780 -6.169 12.608 1.00 80.38 72 TYR A N 1
ATOM 595 C CA . TYR A 1 72 ? -22.386 -5.699 13.853 1.00 80.38 72 TYR A CA 1
ATOM 596 C C . TYR A 1 72 ? -21.649 -4.482 14.440 1.00 80.38 72 TYR A C 1
ATOM 598 O O . TYR A 1 72 ? -22.262 -3.611 15.054 1.00 80.38 72 TYR A O 1
ATOM 606 N N . LEU A 1 73 ? -20.332 -4.391 14.236 1.00 82.56 73 LEU A N 1
ATOM 607 C CA . LEU A 1 73 ? -19.555 -3.222 14.637 1.00 82.56 73 LEU A CA 1
ATOM 608 C C . LEU A 1 73 ? -19.843 -1.999 13.748 1.00 82.56 73 LEU A C 1
ATOM 610 O O . LEU A 1 73 ? -19.852 -0.879 14.251 1.00 82.56 73 LEU A O 1
ATOM 614 N N . GLU A 1 74 ? -20.092 -2.197 12.453 1.00 80.12 74 GLU A N 1
ATOM 615 C CA . GLU A 1 74 ? -20.501 -1.132 11.530 1.00 80.12 74 GLU A CA 1
ATOM 616 C C . GLU A 1 74 ? -21.867 -0.562 11.930 1.00 80.12 74 GLU A C 1
ATOM 618 O O . GLU A 1 74 ? -22.004 0.655 12.071 1.00 80.12 74 GLU A O 1
ATOM 623 N N . ASP A 1 75 ? -22.832 -1.435 12.232 1.00 78.81 75 ASP A N 1
ATOM 624 C CA . ASP A 1 75 ? -24.143 -1.034 12.751 1.00 78.81 75 ASP A CA 1
ATOM 625 C C . ASP A 1 75 ? -24.027 -0.292 14.093 1.00 78.81 75 ASP A C 1
ATOM 627 O O . ASP A 1 75 ? -24.709 0.712 14.309 1.00 78.81 75 ASP A O 1
ATOM 631 N N . PHE A 1 76 ? -23.127 -0.733 14.979 1.00 79.69 76 PHE A N 1
ATOM 632 C CA . PHE A 1 76 ? -22.833 -0.048 16.239 1.00 79.69 76 PHE A CA 1
ATOM 633 C C . PHE A 1 76 ? -22.305 1.376 16.011 1.00 79.69 76 PHE A C 1
ATOM 635 O O . PHE A 1 76 ? -22.800 2.322 16.618 1.00 79.69 76 PHE A O 1
ATOM 642 N N . ILE A 1 77 ? -21.335 1.562 15.111 1.00 77.31 77 ILE A N 1
ATOM 643 C CA . ILE A 1 77 ? -20.796 2.896 14.801 1.00 77.31 77 ILE A CA 1
ATOM 644 C C . ILE A 1 77 ? -21.866 3.790 14.151 1.00 77.31 77 ILE A C 1
ATOM 646 O O . ILE A 1 77 ? -21.916 4.989 14.430 1.00 77.31 77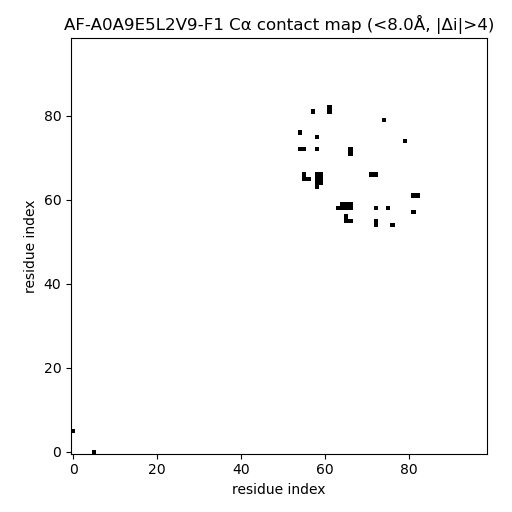 ILE A O 1
ATOM 650 N N . ALA A 1 78 ? -22.696 3.233 13.265 1.00 72.50 78 ALA A N 1
ATOM 651 C CA . ALA A 1 78 ? -23.655 3.994 12.470 1.00 72.50 78 ALA A CA 1
ATOM 652 C C . ALA A 1 78 ? -24.928 4.384 13.237 1.00 72.50 78 ALA A C 1
ATOM 654 O O . ALA A 1 78 ? -25.474 5.466 13.002 1.00 72.50 78 ALA A O 1
ATOM 655 N N . TYR A 1 79 ? -25.418 3.514 14.122 1.00 67.94 79 TYR A N 1
ATOM 656 C CA . TYR A 1 79 ? -26.747 3.651 14.723 1.00 67.94 79 TYR A CA 1
ATOM 657 C C . TYR A 1 79 ? -26.747 3.758 16.246 1.00 67.94 79 TYR A C 1
ATOM 659 O O . TYR A 1 79 ? -27.764 4.179 16.804 1.00 67.94 79 TYR A O 1
ATOM 667 N N . ASP A 1 80 ? -25.659 3.395 16.926 1.00 60.22 80 ASP A N 1
ATOM 668 C CA . ASP A 1 80 ? -25.653 3.333 18.383 1.00 60.22 80 ASP A CA 1
ATOM 669 C C . ASP A 1 80 ? -25.134 4.621 19.043 1.00 60.22 80 ASP A C 1
ATOM 671 O O . ASP A 1 80 ? -24.261 5.336 18.544 1.00 60.22 80 ASP A O 1
ATOM 675 N N . SER A 1 81 ? -25.695 4.940 20.206 1.00 55.78 81 SER A N 1
ATOM 676 C CA . SER A 1 81 ? -25.310 6.104 20.998 1.00 55.78 81 SER A CA 1
ATOM 677 C C . SER A 1 81 ? -24.118 5.757 21.886 1.00 55.78 81 SER A C 1
ATOM 679 O O . SER A 1 81 ? -24.274 5.158 22.950 1.00 55.78 81 SER A O 1
ATOM 681 N N . VAL A 1 82 ? -22.914 6.155 21.472 1.00 54.94 82 VAL A N 1
ATOM 682 C CA . VAL A 1 82 ? -21.706 5.987 22.289 1.00 54.94 82 VAL A CA 1
ATOM 683 C C . VAL A 1 82 ? -21.838 6.797 23.582 1.00 54.94 82 VAL A C 1
ATOM 685 O O . VAL A 1 82 ? -21.972 8.024 23.563 1.00 54.94 82 VAL A O 1
ATOM 688 N N . ASN A 1 83 ? -21.765 6.119 24.727 1.00 49.41 83 ASN A N 1
ATOM 689 C CA . ASN A 1 83 ? -21.682 6.768 26.032 1.00 49.41 83 ASN A CA 1
ATOM 690 C C . ASN A 1 83 ? -20.297 7.421 26.170 1.00 49.41 83 ASN A C 1
ATOM 692 O O . ASN A 1 83 ? -19.334 6.783 26.586 1.00 49.41 83 ASN A O 1
ATOM 696 N N . VAL A 1 84 ? -20.171 8.700 25.805 1.00 56.38 84 VAL A N 1
ATOM 697 C CA . VAL A 1 84 ? -18.933 9.457 26.034 1.00 56.38 84 VAL A CA 1
ATOM 698 C C . VAL A 1 84 ? -18.792 9.699 27.534 1.00 56.38 84 VAL A C 1
ATOM 700 O O . VAL A 1 84 ? -19.378 10.628 28.097 1.00 56.38 84 VAL A O 1
ATOM 703 N N . VAL A 1 85 ? -18.006 8.858 28.205 1.00 54.56 85 VAL A N 1
ATOM 704 C CA . VAL A 1 85 ? -17.728 9.006 29.635 1.00 54.56 85 VAL A CA 1
ATOM 705 C C . VAL A 1 85 ? -16.700 10.122 29.824 1.00 54.56 85 VAL A C 1
ATOM 707 O O . VAL A 1 85 ? -15.499 9.893 29.945 1.00 54.56 85 VAL A O 1
ATOM 710 N N . VAL A 1 86 ? -17.158 11.375 29.838 1.00 57.41 86 VAL A N 1
ATOM 711 C CA . VAL A 1 86 ? -16.289 12.509 30.175 1.00 57.41 86 VAL A CA 1
ATOM 712 C C . VAL A 1 86 ? -15.978 12.456 31.670 1.00 57.41 86 VAL A C 1
ATOM 714 O O . VAL A 1 86 ? -16.808 12.808 32.511 1.00 57.41 86 VAL A O 1
ATOM 717 N N . ARG A 1 87 ? -14.750 12.064 32.017 1.00 55.91 87 ARG A N 1
ATOM 718 C CA . ARG A 1 87 ? -14.188 12.291 33.352 1.00 55.91 87 ARG A CA 1
ATOM 719 C C . ARG A 1 87 ? -13.992 13.796 33.547 1.00 55.91 87 ARG A C 1
ATOM 721 O O . ARG A 1 87 ? -12.986 14.366 33.138 1.00 55.91 87 ARG A O 1
ATOM 728 N N . LYS A 1 88 ? -14.975 14.466 34.153 1.00 61.62 88 LYS A N 1
ATOM 729 C CA . LYS A 1 88 ? -14.787 15.816 34.693 1.00 61.62 88 LYS A CA 1
ATOM 730 C C . LYS A 1 88 ? -13.931 15.684 35.947 1.00 61.62 88 LYS A C 1
ATOM 732 O O . LYS A 1 88 ? -14.470 15.481 37.030 1.00 61.62 88 LYS A O 1
ATOM 737 N N . ASP A 1 89 ? -12.615 15.796 35.813 1.00 55.53 89 ASP A N 1
ATOM 738 C CA . ASP A 1 89 ? -11.725 15.963 36.963 1.00 55.53 89 ASP A CA 1
ATOM 739 C C . ASP A 1 89 ? -11.958 17.371 37.554 1.00 55.53 89 ASP A C 1
ATOM 741 O O . ASP A 1 89 ? -11.168 18.299 37.391 1.00 55.53 89 ASP A O 1
ATOM 745 N N . SER A 1 90 ? -13.105 17.582 38.207 1.00 63.78 90 SER A N 1
ATOM 746 C CA . SER A 1 90 ? -13.386 18.799 38.961 1.00 63.78 90 SER A CA 1
ATOM 747 C C . SER A 1 90 ? -12.644 18.735 40.293 1.00 63.78 90 SER A C 1
ATOM 749 O O . SER A 1 90 ? -13.212 18.389 41.326 1.00 63.78 90 SER A O 1
ATOM 751 N N . SER A 1 91 ? -11.357 19.069 40.260 1.00 60.81 91 SER A N 1
ATOM 752 C CA . SER A 1 91 ? -10.592 19.456 41.444 1.00 60.81 91 SER A CA 1
ATOM 753 C C . SER A 1 91 ? -9.634 20.592 41.093 1.00 60.81 91 SER A C 1
ATOM 755 O O . SER A 1 91 ? -8.413 20.469 41.132 1.00 60.81 91 SER A O 1
ATOM 757 N N . PHE A 1 92 ? -10.203 21.744 40.733 1.00 62.50 92 PHE A N 1
ATOM 758 C CA . PHE A 1 92 ? -9.500 23.002 40.954 1.00 62.50 92 PHE A CA 1
ATOM 759 C C . PHE A 1 92 ? -9.526 23.261 42.462 1.00 62.50 92 PHE A C 1
ATOM 761 O O . PHE A 1 92 ? -10.495 23.791 43.003 1.00 62.50 92 PHE A O 1
ATOM 768 N N . SER A 1 93 ? -8.471 22.834 43.154 1.00 63.09 93 SER A N 1
ATOM 769 C CA . SER A 1 93 ? -8.194 23.296 44.511 1.00 63.09 93 SER A CA 1
ATOM 770 C C . SER A 1 93 ? -7.949 24.804 44.443 1.00 63.09 93 SER A C 1
ATOM 772 O O . SER A 1 93 ? -6.927 25.256 43.920 1.00 63.09 93 SER A O 1
ATOM 774 N N . TYR A 1 94 ? -8.909 25.602 44.910 1.00 61.66 94 TYR A N 1
ATOM 775 C CA . TYR A 1 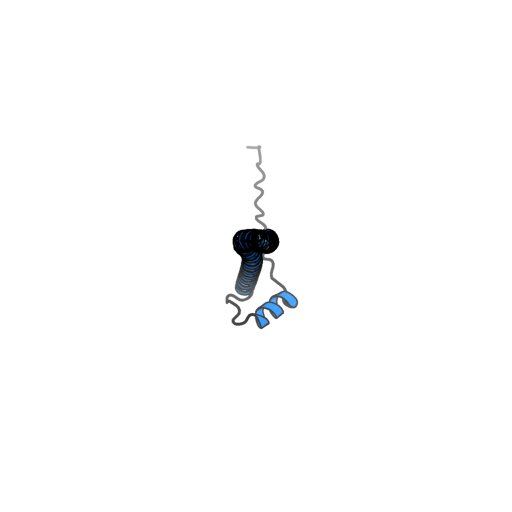94 ? -8.675 27.023 45.129 1.00 61.66 94 TYR A CA 1
ATOM 776 C C . TYR A 1 94 ? -7.602 27.147 46.213 1.00 61.66 94 TYR A C 1
ATOM 778 O O . TYR A 1 94 ? -7.850 26.864 47.383 1.00 61.66 94 TYR A O 1
ATOM 786 N N . TYR A 1 95 ? -6.401 27.567 45.818 1.00 63.25 95 TYR A N 1
ATOM 787 C CA . TYR A 1 95 ? -5.350 27.970 46.746 1.00 63.25 95 TYR A CA 1
ATOM 788 C C . TYR A 1 95 ? -5.861 29.179 47.548 1.00 63.25 95 TYR A C 1
ATOM 790 O O . TYR A 1 95 ? -5.800 30.317 47.078 1.00 63.25 95 TYR A O 1
ATOM 798 N N . ASN A 1 96 ? -6.409 28.947 48.743 1.00 69.25 96 ASN A N 1
ATOM 799 C CA . ASN A 1 96 ? -6.743 30.023 49.669 1.00 69.25 96 ASN A CA 1
ATOM 800 C C . ASN A 1 96 ? -5.445 30.507 50.331 1.00 69.25 96 ASN A C 1
ATOM 802 O O . ASN A 1 96 ? -4.833 29.777 51.104 1.00 69.25 96 ASN A O 1
ATOM 806 N N . ARG A 1 97 ? -5.004 31.729 50.009 1.00 62.53 97 ARG A N 1
ATOM 807 C CA . ARG A 1 97 ? -3.783 32.344 50.569 1.00 62.53 97 ARG A CA 1
ATOM 808 C C . ARG A 1 97 ? -4.016 33.069 51.899 1.00 62.53 97 ARG A C 1
ATOM 810 O O . ARG A 1 97 ? -3.294 34.012 52.207 1.00 62.53 97 ARG A O 1
ATOM 817 N N . LEU A 1 98 ? -5.030 32.681 52.659 1.00 61.12 98 LEU A N 1
ATOM 818 C CA . LEU A 1 98 ? -5.331 33.268 53.960 1.00 61.12 98 LEU A CA 1
ATOM 819 C C . LEU A 1 98 ? -5.600 32.137 54.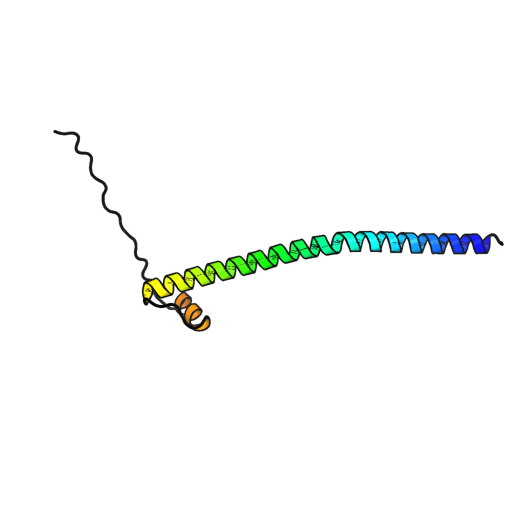948 1.00 61.12 98 LEU A C 1
ATOM 821 O O . LEU A 1 98 ? -6.751 31.752 55.123 1.00 61.12 98 LEU A O 1
ATOM 825 N N . TYR A 1 99 ? -4.526 31.524 55.446 1.00 52.12 99 TYR A N 1
ATOM 826 C CA . TYR A 1 99 ? -4.108 31.451 56.855 1.00 52.12 99 TYR A CA 1
ATOM 827 C C . TYR A 1 99 ? -2.714 30.819 56.914 1.00 52.12 99 TYR A C 1
ATOM 829 O O . TYR A 1 99 ? -2.509 29.789 56.234 1.00 52.12 99 TYR A O 1
#

pLDDT: mean 83.65, std 13.93, range [49.41, 97.56]

Solvent-accessible surface area (backbone atoms only — not comparable to full-atom values): 6067 Å² total; per-residue (Å²): 135,59,72,69,59,55,52,52,52,53,52,52,52,53,54,52,51,52,53,50,53,52,50,54,51,46,65,61,47,51,59,55,53,50,50,54,54,47,51,58,54,49,53,55,51,50,53,53,52,52,53,52,49,52,52,39,50,53,42,22,72,73,72,74,47,69,69,94,46,69,70,61,47,51,48,42,72,75,73,50,85,79,78,79,80,77,81,77,82,84,70,83,76,77,83,72,91,82,129

Radius of gyration: 33.16 Å; Cα contacts (8 Å, |Δi|>4): 22; chains: 1; bounding box: 60×44×105 Å

Secondary structure (DSSP, 8-state):
--HHHHHHHHHHHHHHHHHHHHHHHHHHHHHHHHHHHHHHHHHHHHHHHHHHHHHHHHHHHHHSS--S-HHHHHHHHHH--------------------

Foldseek 3Di:
DDPVVVVVVVVVVVVVVVVVVVVVVCVVVVVVVVVVVVVVVVVVVVVVVVVLVVLQVQVCVVPVHGDPDVVVSVCCVPPNDRPPPDPPPPDPPDPDPDD

Mean predicted aligned error: 12.19 Å